Protein AF-A0A7S0ABB6-F1 (afdb_monomer)

Nearest PDB structures (foldseek):
  4uss-assembly1_A-2  TM=9.175E-01  e=3.173E-10  Populus trichocarpa
  6gc9-assembly1_B  TM=9.232E-01  e=5.372E-10  Trametes versicolor
  3ppu-assembly1_B  TM=9.136E-01  e=9.717E-10  Phanerodontia chrysosporium
  3ppu-assembly1_A  TM=9.217E-01  e=4.418E-09  Phanerodontia chrysosporium
  6gcc-assembly1_B  TM=8.942E-01  e=2.786E-09  Trametes versicolor

Mean predicted aligned error: 6.66 Å

Organism: NCBI:txid265543

Sequence (121 aa):
GTTLTNTEGFGSFPSTYDGNEPDPIFNAKSVRDIYENVYDTDGKYTVPILFDKKLGTIVSNESSEIIRILNSEFNDELAKKPDLDLYPEDMRDEIDTVNDFVYPGMNNCVYRCGFATTQAA

InterPro domains:
  IPR016639 Glutathione S-transferase Omega/GSH [PTHR32419] (15-120)

Solvent-accessible surface area (backbone atoms only — not comparable to full-atom values): 7774 Å² total; per-residue (Å²): 129,85,77,58,72,58,101,87,53,81,54,64,63,65,58,84,46,90,93,48,74,71,45,90,83,80,63,44,58,28,68,53,48,55,32,59,75,52,70,59,69,92,73,81,80,65,78,55,74,44,69,38,83,89,80,59,41,79,76,45,59,51,63,76,57,52,56,53,47,70,51,54,80,38,36,92,84,71,46,95,57,53,87,57,62,94,71,44,82,94,47,39,72,60,53,49,56,49,46,68,48,42,41,64,67,46,72,47,30,58,53,50,57,73,66,41,90,48,93,90,89

Structure (mmCIF, N/CA/C/O backbone):
data_AF-A0A7S0ABB6-F1
#
_entry.id   AF-A0A7S0ABB6-F1
#
loop_
_atom_site.group_PDB
_atom_site.id
_atom_site.type_symbol
_atom_site.label_atom_id
_atom_site.label_alt_id
_atom_site.label_comp_id
_atom_site.label_asym_id
_atom_site.label_entity_id
_atom_site.label_seq_id
_atom_site.pdbx_PDB_ins_code
_atom_site.Cartn_x
_atom_site.Cartn_y
_atom_site.Cartn_z
_atom_site.occupancy
_atom_site.B_iso_or_equiv
_atom_site.auth_seq_id
_atom_site.auth_comp_id
_atom_site.auth_asym_id
_atom_site.auth_atom_id
_atom_site.pdbx_PDB_model_num
ATOM 1 N N . GLY A 1 1 ? 22.514 15.429 -0.896 1.00 50.72 1 GLY A N 1
ATOM 2 C CA . GLY A 1 1 ? 22.893 14.138 -0.291 1.00 50.72 1 GLY A CA 1
ATOM 3 C C . GLY A 1 1 ? 23.190 13.159 -1.401 1.00 50.72 1 GLY A C 1
ATOM 4 O O . GLY A 1 1 ? 22.561 13.268 -2.444 1.00 50.72 1 GLY A O 1
ATOM 5 N N . THR A 1 2 ? 24.173 12.279 -1.225 1.00 45.03 2 THR A N 1
ATOM 6 C CA . THR A 1 2 ? 24.574 11.288 -2.235 1.00 45.03 2 THR A CA 1
ATOM 7 C C . THR A 1 2 ? 23.400 10.364 -2.554 1.00 45.03 2 THR A C 1
ATOM 9 O O . THR A 1 2 ? 22.863 9.731 -1.649 1.00 45.03 2 THR A O 1
ATOM 12 N N . THR A 1 3 ? 22.979 10.315 -3.818 1.00 46.53 3 THR A N 1
ATOM 13 C CA . THR A 1 3 ? 21.934 9.399 -4.289 1.00 46.53 3 THR A CA 1
ATOM 14 C C . THR A 1 3 ? 22.419 7.965 -4.120 1.00 46.53 3 THR A C 1
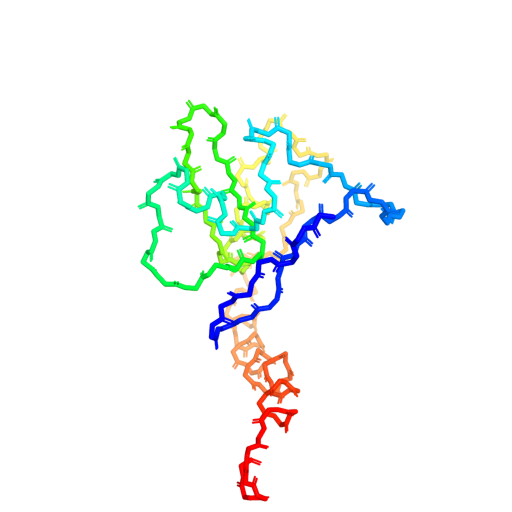ATOM 16 O O . THR A 1 3 ? 23.412 7.571 -4.732 1.00 46.53 3 THR A O 1
ATOM 19 N N . LEU A 1 4 ? 21.736 7.190 -3.281 1.00 50.97 4 LEU A N 1
ATOM 20 C CA . LEU A 1 4 ? 21.956 5.752 -3.190 1.00 50.97 4 LEU A CA 1
ATOM 21 C C . LEU A 1 4 ? 21.298 5.103 -4.413 1.00 50.97 4 LEU A C 1
ATOM 23 O O . LEU A 1 4 ? 20.139 5.375 -4.719 1.00 50.97 4 LEU A O 1
ATOM 27 N N . THR A 1 5 ? 22.065 4.297 -5.143 1.00 47.09 5 THR A N 1
ATOM 28 C CA . THR A 1 5 ? 21.589 3.536 -6.306 1.00 47.09 5 THR A CA 1
ATOM 29 C C . THR A 1 5 ? 21.793 2.056 -6.027 1.00 47.09 5 THR A C 1
ATOM 31 O O . THR A 1 5 ? 22.804 1.665 -5.441 1.00 47.09 5 THR A O 1
ATOM 34 N N . ASN A 1 6 ? 20.839 1.224 -6.429 1.00 52.09 6 ASN A N 1
ATOM 35 C CA . ASN A 1 6 ? 21.070 -0.203 -6.612 1.00 52.09 6 ASN A CA 1
ATOM 36 C C . ASN A 1 6 ? 20.534 -0.630 -7.985 1.00 52.09 6 ASN A C 1
ATOM 38 O O . ASN A 1 6 ? 19.937 0.162 -8.714 1.00 52.09 6 ASN A O 1
ATOM 42 N N . THR A 1 7 ? 20.771 -1.889 -8.336 1.00 44.12 7 THR A N 1
ATOM 43 C CA . THR A 1 7 ? 20.401 -2.507 -9.614 1.00 44.12 7 THR A CA 1
ATOM 44 C C . THR A 1 7 ? 18.892 -2.504 -9.908 1.00 44.12 7 THR A C 1
ATOM 46 O O . THR A 1 7 ? 18.521 -2.817 -11.034 1.00 44.12 7 THR A O 1
ATOM 49 N N . GLU A 1 8 ? 18.035 -2.141 -8.939 1.00 49.00 8 GLU A N 1
ATOM 50 C CA . GLU A 1 8 ? 16.568 -2.194 -9.045 1.00 49.00 8 GLU A CA 1
ATOM 51 C C . GLU A 1 8 ? 15.852 -0.832 -8.911 1.00 49.00 8 GLU A C 1
ATOM 53 O O . GLU A 1 8 ? 14.630 -0.786 -9.039 1.00 49.00 8 GLU A O 1
ATOM 58 N N . GLY A 1 9 ? 16.559 0.292 -8.713 1.00 44.34 9 GLY A N 1
ATOM 59 C CA . GLY A 1 9 ? 15.920 1.615 -8.769 1.00 44.34 9 GLY A CA 1
ATOM 60 C C . GLY A 1 9 ? 16.662 2.783 -8.112 1.00 44.34 9 GLY A C 1
ATOM 61 O O . GLY A 1 9 ? 17.691 2.631 -7.450 1.00 44.34 9 GLY A O 1
ATOM 62 N N . PHE A 1 10 ? 16.096 3.981 -8.309 1.00 47.56 10 PHE A N 1
ATOM 63 C CA . PHE A 1 10 ? 16.485 5.235 -7.657 1.00 47.56 10 PHE A CA 1
ATOM 64 C C . PHE A 1 10 ? 15.464 5.589 -6.572 1.00 47.56 10 PHE A C 1
ATOM 66 O O . PHE A 1 10 ? 14.267 5.618 -6.844 1.00 47.56 10 PHE A O 1
ATOM 73 N N . GLY A 1 11 ? 15.924 5.939 -5.372 1.00 53.75 11 GLY A N 1
ATOM 74 C CA . GLY A 1 11 ? 15.055 6.481 -4.330 1.00 53.75 11 GLY A CA 1
ATOM 75 C C . GLY A 1 11 ? 15.864 7.224 -3.280 1.00 53.75 11 GLY A C 1
ATOM 76 O O . GLY A 1 11 ? 16.469 6.614 -2.408 1.00 53.75 11 GLY A O 1
ATOM 77 N N . SER A 1 12 ? 15.894 8.547 -3.376 1.00 55.47 12 SER A N 1
ATOM 78 C CA . SER A 1 12 ? 16.346 9.430 -2.301 1.00 55.47 12 SER A CA 1
ATOM 79 C C . SER A 1 12 ? 15.133 10.244 -1.871 1.00 55.47 12 SER A C 1
ATOM 81 O O . SER A 1 12 ? 14.345 10.632 -2.735 1.00 55.47 12 SER A O 1
ATOM 83 N N . PHE A 1 13 ? 14.992 10.522 -0.576 1.00 58.47 13 PHE A N 1
ATOM 84 C CA . PHE A 1 13 ? 14.055 11.519 -0.055 1.00 58.47 13 PHE A CA 1
ATOM 85 C C . PHE A 1 13 ? 14.789 12.846 0.174 1.00 58.47 13 PHE A C 1
ATOM 87 O O . PHE A 1 13 ? 15.078 13.204 1.319 1.00 58.47 13 PHE A O 1
ATOM 94 N N . PRO A 1 14 ? 15.167 13.612 -0.865 1.00 59.69 14 PRO A N 1
ATOM 95 C CA . PRO A 1 14 ? 15.623 14.960 -0.614 1.00 59.69 14 PRO A CA 1
ATOM 96 C C . PRO A 1 14 ? 14.409 15.755 -0.121 1.00 59.69 14 PRO A C 1
ATOM 98 O O . PRO A 1 14 ? 13.485 16.054 -0.879 1.00 59.69 14 PRO A O 1
ATOM 101 N N . SER A 1 15 ? 14.438 16.135 1.154 1.00 60.09 15 SER A N 1
ATOM 102 C CA . SER A 1 15 ? 13.467 17.035 1.794 1.00 60.09 15 SER A CA 1
ATOM 103 C C . SER A 1 15 ? 13.497 18.461 1.219 1.00 60.09 15 SER A C 1
ATOM 105 O O . SER A 1 15 ? 12.948 19.388 1.801 1.00 60.09 15 SER A O 1
ATOM 107 N N . THR A 1 16 ? 14.228 18.672 0.122 1.00 64.56 16 THR A N 1
ATOM 108 C CA . THR A 1 16 ? 14.415 19.961 -0.544 1.00 64.56 16 THR A CA 1
ATOM 109 C C . THR A 1 16 ? 13.385 20.215 -1.642 1.00 64.56 16 THR A C 1
ATOM 111 O O . THR A 1 16 ? 13.384 21.308 -2.201 1.00 64.56 16 THR A O 1
ATOM 114 N N . TYR A 1 17 ? 12.555 19.226 -1.995 1.00 72.19 17 TYR A N 1
ATOM 115 C CA . TYR A 1 17 ? 11.414 19.433 -2.889 1.00 72.19 17 TYR A CA 1
ATOM 116 C C . TYR A 1 17 ? 10.166 19.778 -2.079 1.00 72.19 17 TYR A C 1
ATOM 118 O O . TYR A 1 17 ? 9.921 19.188 -1.029 1.00 72.19 17 TYR A O 1
ATOM 126 N N . ASP A 1 18 ? 9.395 20.741 -2.578 1.00 80.19 18 ASP A N 1
ATOM 127 C CA . ASP A 1 18 ? 8.163 21.190 -1.935 1.00 80.19 18 ASP A CA 1
ATOM 128 C C . ASP A 1 18 ? 7.142 20.043 -1.860 1.00 80.19 18 ASP A C 1
ATOM 130 O O . ASP A 1 18 ? 6.955 19.307 -2.830 1.00 80.19 18 ASP A O 1
ATOM 134 N N . GLY A 1 19 ? 6.526 19.863 -0.691 1.00 78.88 19 GLY A N 1
ATOM 135 C CA . GLY A 1 19 ? 5.624 18.743 -0.397 1.00 78.88 19 GLY A CA 1
ATOM 136 C C . GLY A 1 19 ? 6.290 17.430 0.042 1.00 78.88 19 GLY A C 1
ATOM 137 O O . GLY A 1 19 ? 5.572 16.508 0.421 1.00 78.88 19 GLY A O 1
ATOM 138 N N . ASN A 1 20 ? 7.626 17.328 0.051 1.00 81.50 20 ASN A N 1
ATOM 139 C CA . ASN A 1 20 ? 8.315 16.184 0.657 1.00 81.50 20 ASN A CA 1
ATOM 140 C C . ASN A 1 20 ? 8.544 16.423 2.153 1.00 81.50 20 ASN A C 1
ATOM 142 O O . ASN A 1 20 ? 9.187 17.400 2.540 1.00 81.50 20 ASN A O 1
ATOM 146 N N . GLU A 1 21 ? 8.119 15.481 2.988 1.00 83.19 21 GLU A N 1
ATOM 147 C CA . GLU A 1 21 ? 8.422 15.486 4.419 1.00 83.19 21 GLU A CA 1
ATOM 148 C C . GLU A 1 21 ? 9.558 14.498 4.738 1.00 83.19 21 GLU A C 1
ATOM 150 O O . GLU A 1 21 ? 9.619 13.420 4.138 1.00 83.19 21 GLU A O 1
ATOM 155 N N . PRO A 1 22 ? 10.482 14.835 5.659 1.00 84.38 22 PRO A N 1
ATOM 156 C CA . PRO A 1 22 ? 11.415 13.857 6.210 1.00 84.38 22 PRO A CA 1
ATOM 157 C C . PRO A 1 22 ? 10.663 12.705 6.881 1.00 84.38 22 PRO A C 1
ATOM 159 O O . PRO A 1 22 ? 9.612 12.924 7.483 1.00 84.38 22 PRO A O 1
ATOM 162 N N . ASP A 1 23 ? 11.229 11.496 6.840 1.00 88.00 23 ASP A N 1
ATOM 163 C CA . ASP A 1 23 ? 10.659 10.365 7.571 1.00 88.00 23 ASP A CA 1
ATOM 164 C C . ASP A 1 23 ? 10.587 10.679 9.083 1.00 88.00 23 ASP A C 1
ATOM 166 O O . ASP A 1 23 ? 11.625 10.919 9.712 1.00 88.00 23 ASP A O 1
ATOM 170 N N . PRO A 1 24 ? 9.386 10.662 9.687 1.00 89.25 24 PRO A N 1
ATOM 171 C CA . PRO A 1 24 ? 9.202 11.047 11.079 1.00 89.25 24 PRO A CA 1
ATOM 172 C C . PRO A 1 24 ? 9.576 9.944 12.080 1.00 89.25 24 PRO A C 1
ATOM 174 O O . PRO A 1 24 ? 9.511 10.197 13.283 1.00 89.25 24 PRO A O 1
ATOM 177 N N . ILE A 1 25 ? 9.898 8.724 11.628 1.00 92.50 25 ILE A N 1
ATOM 178 C CA . ILE A 1 25 ? 10.145 7.569 12.505 1.00 92.50 25 ILE A CA 1
ATOM 179 C C . ILE A 1 25 ? 11.644 7.319 12.674 1.00 92.50 25 ILE A C 1
ATOM 181 O O . ILE A 1 25 ? 12.152 7.358 13.794 1.00 92.50 25 ILE A O 1
ATOM 185 N N . PHE A 1 26 ? 12.358 7.090 11.573 1.00 91.31 26 PHE A N 1
ATOM 186 C CA . PHE A 1 26 ? 13.775 6.719 11.571 1.00 91.31 26 PHE A CA 1
ATOM 187 C C . PHE A 1 26 ? 14.686 7.831 11.051 1.00 91.31 26 PHE A C 1
ATOM 189 O O . PHE A 1 26 ? 15.910 7.690 11.110 1.00 91.31 26 PHE A O 1
ATOM 196 N N . ASN A 1 27 ? 14.119 8.930 10.538 1.00 88.62 27 ASN A N 1
ATOM 197 C CA . ASN A 1 27 ? 14.850 9.909 9.734 1.00 88.62 27 ASN A CA 1
ATOM 198 C C . ASN A 1 27 ? 15.581 9.218 8.558 1.00 88.62 27 ASN A C 1
ATOM 200 O O . ASN A 1 27 ? 16.739 9.519 8.246 1.00 88.62 27 ASN A O 1
ATOM 204 N N . ALA A 1 28 ? 14.898 8.241 7.949 1.00 88.62 28 ALA A N 1
ATOM 205 C CA . ALA A 1 28 ? 15.350 7.470 6.800 1.00 88.62 28 ALA A CA 1
ATOM 206 C C . ALA A 1 28 ? 15.694 8.370 5.603 1.00 88.62 28 ALA A C 1
ATOM 208 O O . ALA A 1 28 ? 15.015 9.354 5.304 1.00 88.62 28 ALA A O 1
ATOM 209 N N . LYS A 1 29 ? 16.751 8.009 4.872 1.00 84.81 29 LYS A N 1
ATOM 210 C CA . LYS A 1 29 ? 17.199 8.700 3.651 1.00 84.81 29 LYS A CA 1
ATOM 211 C C . LYS A 1 29 ? 16.608 8.074 2.390 1.00 84.81 29 LYS A C 1
ATOM 213 O O . LYS A 1 29 ? 16.586 8.723 1.341 1.00 84.81 29 LYS A O 1
ATOM 218 N N . SER A 1 30 ? 16.144 6.831 2.486 1.00 86.12 30 SER A N 1
ATOM 219 C CA . SER A 1 30 ? 15.510 6.083 1.405 1.00 86.12 30 SER A CA 1
ATOM 220 C C . SER A 1 30 ? 14.393 5.173 1.928 1.00 86.12 30 SER A C 1
ATOM 222 O O . SER A 1 30 ? 14.361 4.847 3.111 1.00 86.12 30 SER A O 1
ATOM 224 N N . VAL A 1 31 ? 13.487 4.733 1.044 1.00 89.75 31 VAL A N 1
ATOM 225 C CA . VAL A 1 31 ? 12.441 3.743 1.383 1.00 89.75 31 VAL A CA 1
ATOM 226 C C . VAL A 1 31 ? 13.076 2.453 1.895 1.00 89.75 31 VAL A C 1
ATOM 228 O O . VAL A 1 31 ? 12.601 1.863 2.857 1.00 89.75 31 VAL A O 1
ATOM 231 N N . ARG A 1 32 ? 14.193 2.048 1.286 1.00 90.44 32 ARG A N 1
ATOM 232 C CA . ARG A 1 32 ? 14.961 0.873 1.689 1.00 90.44 32 ARG A CA 1
ATOM 233 C C . ARG A 1 32 ? 15.425 0.952 3.141 1.00 90.44 32 ARG A C 1
ATOM 235 O O . ARG A 1 32 ? 15.352 -0.057 3.828 1.00 90.44 32 ARG A O 1
ATOM 242 N N . ASP A 1 33 ? 15.837 2.129 3.615 1.00 91.50 33 ASP A N 1
ATOM 243 C CA . ASP A 1 33 ? 16.252 2.297 5.011 1.00 91.50 33 ASP A CA 1
ATOM 244 C C . ASP A 1 33 ? 15.105 1.897 5.960 1.00 91.50 33 ASP A C 1
ATOM 246 O O . ASP A 1 3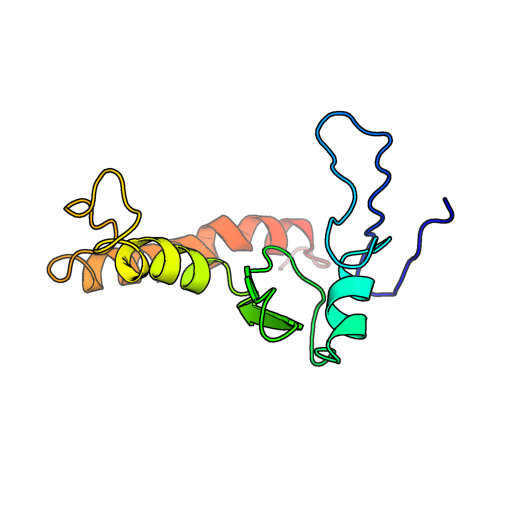3 ? 15.360 1.308 7.002 1.00 91.50 33 ASP A O 1
ATOM 250 N N . ILE A 1 34 ? 13.841 2.170 5.608 1.00 93.06 34 ILE A N 1
ATOM 251 C CA . ILE A 1 34 ? 12.672 1.791 6.424 1.00 93.06 34 ILE A CA 1
ATOM 252 C C . ILE A 1 34 ? 12.561 0.263 6.531 1.00 93.06 34 ILE A C 1
ATOM 254 O O . ILE A 1 34 ? 12.462 -0.255 7.640 1.00 93.06 34 ILE A O 1
ATOM 258 N N . TYR A 1 35 ? 12.631 -0.450 5.403 1.00 95.06 35 TYR A N 1
ATOM 259 C CA . TYR A 1 35 ? 12.599 -1.919 5.358 1.00 95.06 35 TYR A CA 1
ATOM 260 C C . TYR A 1 35 ? 13.786 -2.549 6.107 1.00 95.06 35 TYR A C 1
ATOM 262 O O . TYR A 1 35 ? 13.609 -3.470 6.903 1.00 95.06 35 TYR A O 1
ATOM 270 N N . GLU A 1 36 ? 14.998 -2.016 5.922 1.00 94.19 36 GLU A N 1
ATOM 271 C CA . GLU A 1 36 ? 16.201 -2.503 6.610 1.00 94.19 36 GLU A CA 1
ATOM 272 C C . GLU A 1 36 ? 16.146 -2.271 8.129 1.00 94.19 36 GLU A C 1
ATOM 274 O O . GLU A 1 36 ? 16.601 -3.129 8.885 1.00 94.19 36 GLU A O 1
ATOM 279 N N . ASN A 1 37 ? 15.555 -1.163 8.597 1.00 94.94 37 ASN A N 1
ATOM 280 C CA . ASN A 1 37 ? 15.395 -0.878 10.031 1.00 94.94 37 ASN A CA 1
ATOM 281 C C . ASN A 1 37 ? 14.469 -1.872 10.748 1.00 94.94 37 ASN A C 1
ATOM 283 O O . ASN A 1 37 ? 14.595 -2.041 11.961 1.00 94.94 37 ASN A O 1
ATOM 287 N N . VAL A 1 38 ? 13.556 -2.521 10.021 1.00 96.19 38 VAL A N 1
ATOM 288 C CA . VAL A 1 38 ? 12.626 -3.520 10.576 1.00 96.19 38 VAL A CA 1
ATOM 289 C C . VAL A 1 38 ? 12.948 -4.950 10.146 1.00 96.19 38 VAL A C 1
ATOM 291 O O . VAL A 1 38 ? 12.189 -5.864 10.452 1.00 96.19 38 VAL A O 1
ATOM 294 N N . TYR A 1 39 ? 14.091 -5.153 9.481 1.00 95.38 39 TYR A N 1
ATOM 295 C CA . TYR A 1 39 ? 14.548 -6.449 8.969 1.00 95.38 39 TYR A CA 1
ATOM 296 C C . TYR A 1 39 ? 13.569 -7.126 7.991 1.00 95.38 39 TYR A C 1
ATOM 298 O O . TYR A 1 39 ? 13.583 -8.347 7.852 1.00 95.38 39 TYR A O 1
ATOM 306 N N . ASP A 1 40 ? 12.756 -6.338 7.285 1.00 91.81 40 ASP A N 1
ATOM 307 C CA . ASP A 1 40 ? 11.836 -6.813 6.249 1.00 91.81 40 ASP A CA 1
ATOM 308 C C . ASP A 1 40 ? 12.501 -6.651 4.877 1.00 91.81 40 ASP A C 1
ATOM 310 O O . ASP A 1 40 ? 12.278 -5.693 4.146 1.00 91.81 40 ASP A O 1
ATOM 314 N N . THR A 1 41 ? 13.456 -7.526 4.569 1.00 90.44 41 THR A N 1
ATOM 315 C CA . THR A 1 41 ? 14.309 -7.387 3.370 1.00 90.44 41 THR A CA 1
ATOM 316 C C . THR A 1 41 ? 13.986 -8.395 2.273 1.00 90.44 41 THR A C 1
ATOM 318 O O . THR A 1 41 ? 14.700 -8.474 1.270 1.00 90.44 41 THR A O 1
ATOM 321 N N . ASP A 1 42 ? 12.918 -9.168 2.452 1.00 87.06 42 ASP A N 1
ATOM 322 C CA . ASP A 1 42 ? 12.519 -10.225 1.534 1.00 87.06 42 ASP A CA 1
ATOM 323 C C . ASP A 1 4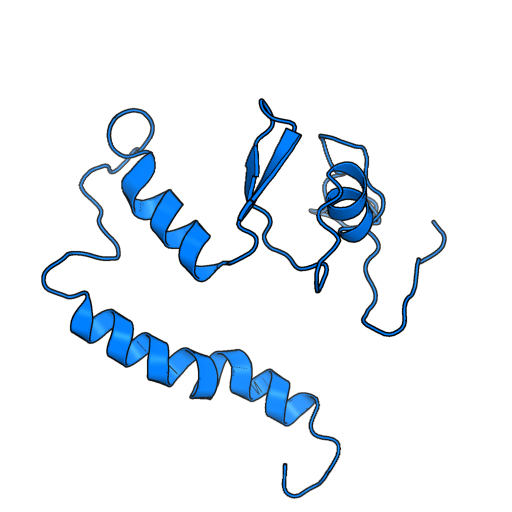2 ? 11.665 -9.646 0.400 1.00 87.06 42 ASP A C 1
ATOM 325 O O . ASP A 1 42 ? 10.440 -9.722 0.392 1.00 87.06 42 ASP A O 1
ATOM 329 N N . GLY A 1 43 ? 12.325 -9.051 -0.596 1.00 85.44 43 GLY A N 1
ATOM 330 C CA . GLY A 1 43 ? 11.674 -8.590 -1.820 1.00 85.44 43 GLY A CA 1
ATOM 331 C C . GLY A 1 43 ? 12.067 -7.180 -2.237 1.00 85.44 43 GLY A C 1
ATOM 332 O O . GLY A 1 43 ? 13.192 -6.725 -2.026 1.00 85.44 43 GLY A O 1
ATOM 333 N N . LYS A 1 44 ? 11.135 -6.503 -2.912 1.00 88.19 44 LYS A N 1
ATOM 334 C CA . LYS A 1 44 ? 11.337 -5.149 -3.432 1.00 88.19 44 LYS A CA 1
ATOM 335 C C . LYS A 1 44 ? 10.965 -4.108 -2.383 1.00 88.19 44 LYS A C 1
ATOM 337 O O . LYS A 1 44 ? 9.936 -4.218 -1.730 1.00 88.19 44 LYS A O 1
ATOM 342 N N . TYR A 1 45 ? 11.751 -3.038 -2.318 1.00 91.56 45 TYR A N 1
ATOM 343 C CA . TYR A 1 45 ? 11.477 -1.887 -1.460 1.00 91.56 45 TYR A CA 1
ATOM 344 C C . TYR A 1 45 ? 10.461 -0.954 -2.130 1.00 91.56 45 TYR A C 1
ATOM 346 O O . TYR A 1 45 ? 10.835 -0.051 -2.883 1.00 91.56 45 TYR A O 1
ATOM 354 N N . THR A 1 46 ? 9.171 -1.198 -1.905 1.00 92.81 46 THR A N 1
ATOM 355 C CA . THR A 1 46 ? 8.068 -0.476 -2.556 1.00 92.81 46 THR A CA 1
ATOM 356 C C . THR A 1 46 ? 7.372 0.506 -1.616 1.00 92.81 46 THR A C 1
ATOM 358 O O . THR A 1 46 ? 7.458 0.408 -0.392 1.00 92.81 46 THR A O 1
ATOM 361 N N . VAL A 1 47 ? 6.672 1.467 -2.220 1.00 93.69 47 VAL A N 1
ATOM 362 C CA . VAL A 1 47 ? 5.620 2.269 -1.581 1.00 93.69 47 VAL A CA 1
ATOM 363 C C . VAL A 1 47 ? 4.267 1.855 -2.174 1.00 93.69 47 VAL A C 1
ATOM 365 O O . VAL A 1 47 ? 4.250 1.414 -3.328 1.00 93.69 47 VAL A O 1
ATOM 368 N N . PRO A 1 48 ? 3.137 2.044 -1.466 1.00 96.12 48 PRO A N 1
ATOM 369 C CA . PRO A 1 48 ? 2.984 2.603 -0.111 1.00 96.12 48 PRO A CA 1
ATOM 370 C C . PRO A 1 48 ? 3.455 1.660 1.013 1.00 96.12 48 PRO A C 1
ATOM 372 O O . PRO A 1 48 ? 3.656 0.476 0.785 1.00 96.12 48 PRO A O 1
ATOM 375 N N . ILE A 1 49 ? 3.617 2.200 2.229 1.00 95.62 49 ILE A N 1
ATOM 376 C CA . ILE A 1 49 ? 3.921 1.433 3.450 1.00 95.62 49 ILE A CA 1
ATOM 377 C C . ILE A 1 49 ? 2.902 1.809 4.527 1.00 95.62 49 ILE A C 1
ATOM 379 O O . ILE A 1 49 ? 2.817 2.976 4.919 1.00 95.62 49 ILE A O 1
ATOM 383 N N . LEU A 1 50 ? 2.163 0.824 5.037 1.00 97.19 50 LEU A N 1
ATOM 384 C CA . LEU A 1 50 ? 1.403 0.946 6.277 1.00 97.19 50 LEU A CA 1
ATOM 385 C C . LEU A 1 50 ? 2.284 0.464 7.435 1.00 97.19 50 LEU A C 1
ATOM 387 O O . LEU A 1 50 ? 2.681 -0.698 7.473 1.00 97.19 50 LEU A O 1
ATOM 391 N N . PHE A 1 51 ? 2.608 1.361 8.367 1.00 97.25 51 PHE A N 1
ATOM 392 C CA . PHE A 1 51 ? 3.595 1.113 9.421 1.00 97.25 51 PHE A CA 1
ATOM 393 C C . PHE A 1 51 ? 2.969 1.146 10.819 1.00 97.25 51 PHE A C 1
ATOM 395 O O . PHE A 1 51 ? 2.294 2.115 11.178 1.00 97.25 51 PHE A O 1
ATOM 402 N N . ASP A 1 52 ? 3.252 0.135 11.640 1.00 96.81 52 ASP A N 1
ATOM 403 C CA . ASP A 1 52 ? 2.868 0.113 13.050 1.00 96.81 52 ASP A CA 1
ATOM 404 C C . ASP A 1 52 ? 3.957 0.762 13.910 1.00 96.81 52 ASP A C 1
ATOM 406 O O . ASP A 1 52 ? 5.017 0.191 14.165 1.00 96.81 52 ASP A O 1
ATOM 410 N N . LYS A 1 53 ? 3.667 1.961 14.423 1.00 96.50 53 LYS A N 1
ATOM 411 C CA . LYS A 1 53 ? 4.573 2.706 15.310 1.00 96.50 53 LYS A CA 1
ATOM 412 C C . LYS A 1 53 ? 4.722 2.097 16.707 1.00 96.50 53 LYS A C 1
ATOM 414 O O . LYS A 1 53 ? 5.679 2.436 17.397 1.00 96.50 53 LYS A O 1
ATOM 419 N N . LYS A 1 54 ? 3.782 1.263 17.161 1.00 96.44 54 LYS A N 1
ATOM 420 C CA . LYS A 1 54 ? 3.835 0.619 18.482 1.00 96.44 54 LYS A CA 1
ATOM 421 C C . LYS A 1 54 ? 4.748 -0.597 18.458 1.00 96.44 54 LYS A C 1
ATOM 423 O O . LYS A 1 54 ? 5.568 -0.745 19.359 1.00 96.44 54 LYS A O 1
ATOM 428 N N . LEU A 1 55 ? 4.596 -1.450 17.447 1.00 97.19 55 LEU A N 1
ATOM 429 C CA . LEU A 1 55 ? 5.423 -2.647 17.281 1.00 97.19 55 LEU A CA 1
ATOM 430 C C . LEU A 1 55 ? 6.718 -2.377 16.508 1.00 97.19 55 LEU A C 1
ATOM 432 O O . LEU A 1 55 ? 7.649 -3.169 16.604 1.00 97.19 55 LEU A O 1
ATOM 436 N N . GLY A 1 56 ? 6.799 -1.258 15.786 1.00 96.06 56 GLY A N 1
ATOM 437 C CA . GLY A 1 56 ? 7.972 -0.897 14.996 1.00 96.06 56 GLY A CA 1
ATOM 438 C C . GLY A 1 56 ? 8.163 -1.812 13.788 1.00 96.06 56 GLY A C 1
ATOM 439 O O . GLY A 1 56 ? 9.287 -2.218 13.524 1.00 96.06 56 GLY A O 1
ATOM 440 N N . THR A 1 57 ? 7.081 -2.155 13.084 1.00 96.94 57 THR A N 1
ATOM 441 C CA . THR A 1 57 ? 7.102 -3.075 11.934 1.00 96.94 57 THR A CA 1
ATOM 442 C C . THR A 1 57 ? 6.218 -2.578 10.793 1.00 96.94 57 THR A C 1
ATOM 444 O O . THR A 1 57 ? 5.299 -1.778 10.999 1.00 96.94 57 THR A O 1
ATOM 447 N N . ILE A 1 58 ? 6.472 -3.075 9.584 1.00 96.88 58 ILE A N 1
ATOM 448 C CA . ILE A 1 58 ? 5.575 -2.897 8.441 1.00 96.88 58 ILE A CA 1
ATOM 449 C C . ILE A 1 58 ? 4.372 -3.830 8.625 1.00 96.88 58 ILE A C 1
ATOM 451 O O . ILE A 1 58 ? 4.534 -5.008 8.934 1.00 96.88 58 ILE A O 1
ATOM 455 N N . VAL A 1 59 ? 3.165 -3.280 8.486 1.00 96.88 59 VAL A N 1
ATOM 456 C CA . VAL A 1 59 ? 1.899 -4.030 8.525 1.00 96.88 59 VAL A CA 1
ATOM 457 C C . VAL A 1 59 ? 1.575 -4.582 7.142 1.00 96.88 59 VAL A C 1
ATOM 459 O O . VAL A 1 59 ? 1.222 -5.746 7.011 1.00 96.88 59 VAL A O 1
ATOM 462 N N . SER A 1 60 ? 1.672 -3.735 6.115 1.00 96.44 60 SER A N 1
ATOM 463 C CA . SER A 1 60 ? 1.483 -4.117 4.716 1.00 96.44 60 SER A CA 1
ATOM 464 C C . SER A 1 60 ? 2.174 -3.105 3.802 1.00 96.44 60 SER A C 1
ATOM 466 O O . SER A 1 60 ? 2.247 -1.910 4.113 1.00 96.44 60 SER A O 1
ATOM 468 N N . ASN A 1 61 ? 2.669 -3.589 2.668 1.00 95.81 61 ASN A N 1
ATOM 469 C CA . ASN A 1 61 ? 3.145 -2.796 1.537 1.00 95.81 61 ASN A CA 1
ATOM 470 C C . ASN A 1 61 ? 2.330 -3.059 0.254 1.00 95.81 61 ASN A C 1
ATOM 472 O O . ASN A 1 61 ? 2.703 -2.593 -0.825 1.00 95.81 61 ASN A O 1
ATOM 476 N N . GLU A 1 62 ? 1.209 -3.778 0.364 1.00 95.50 62 GLU A N 1
ATOM 477 C CA . GLU A 1 62 ? 0.311 -4.072 -0.748 1.00 95.50 62 GLU A CA 1
ATOM 478 C C . GLU A 1 62 ? -0.837 -3.059 -0.766 1.00 95.50 62 GLU A C 1
ATOM 480 O O . GLU A 1 62 ? -1.729 -3.051 0.083 1.00 95.50 62 GLU A O 1
ATOM 485 N N . SER A 1 63 ? -0.809 -2.161 -1.752 1.00 96.00 63 SER A N 1
ATOM 486 C CA . SER A 1 63 ? -1.758 -1.047 -1.850 1.00 96.00 63 SER A CA 1
ATOM 487 C C . SER A 1 63 ? -3.227 -1.482 -1.874 1.00 96.00 63 SER A C 1
ATOM 489 O O . SER A 1 63 ? -4.063 -0.802 -1.278 1.00 96.00 63 SER A O 1
ATOM 491 N N . SER A 1 64 ? -3.540 -2.603 -2.532 1.00 95.44 64 SER A N 1
ATOM 492 C CA . SER A 1 64 ? -4.907 -3.121 -2.648 1.00 95.44 64 SER A CA 1
ATOM 493 C C . SER A 1 64 ? -5.448 -3.636 -1.312 1.00 95.44 64 SER A C 1
ATOM 495 O O . SER A 1 64 ? -6.615 -3.417 -0.996 1.00 95.44 64 SER A O 1
ATOM 497 N N . GLU A 1 65 ? -4.594 -4.224 -0.477 1.00 96.25 65 GLU A N 1
ATOM 498 C CA . GLU A 1 65 ? -4.948 -4.622 0.885 1.00 96.25 65 GLU A CA 1
ATOM 499 C C . GLU A 1 65 ? -5.067 -3.408 1.809 1.00 96.25 65 GLU A C 1
ATOM 501 O O . GLU A 1 65 ? -6.031 -3.297 2.566 1.00 96.25 65 GLU A O 1
ATOM 506 N N . ILE A 1 66 ? -4.142 -2.446 1.707 1.00 98.25 66 ILE A N 1
ATOM 507 C CA . ILE A 1 66 ? -4.156 -1.227 2.531 1.00 98.25 66 ILE A CA 1
ATOM 508 C C . ILE A 1 66 ? -5.474 -0.466 2.366 1.00 98.25 66 ILE A C 1
ATOM 510 O O . ILE A 1 66 ? -6.060 -0.036 3.359 1.00 98.25 66 ILE A O 1
ATOM 514 N N . ILE A 1 67 ? -5.982 -0.308 1.139 1.00 97.25 67 ILE A N 1
ATOM 515 C CA . ILE A 1 67 ? -7.263 0.385 0.931 1.00 97.25 67 ILE A CA 1
ATOM 516 C C . ILE A 1 67 ? -8.455 -0.396 1.497 1.00 97.25 67 ILE A C 1
ATOM 518 O O . ILE A 1 67 ? -9.422 0.230 1.921 1.00 97.25 67 ILE A O 1
ATOM 522 N N . ARG A 1 68 ? -8.392 -1.735 1.556 1.00 96.88 68 ARG A N 1
ATOM 523 C CA . ARG A 1 68 ? -9.429 -2.568 2.190 1.00 96.88 68 ARG A CA 1
ATOM 524 C C . ARG A 1 68 ? -9.388 -2.424 3.711 1.00 96.88 68 ARG A C 1
ATOM 526 O O . ARG A 1 68 ? -10.436 -2.222 4.310 1.00 96.88 68 ARG A O 1
ATOM 533 N N . ILE A 1 69 ? -8.195 -2.407 4.311 1.00 96.75 69 ILE A N 1
ATOM 534 C CA . ILE A 1 69 ? -7.998 -2.115 5.743 1.00 96.75 69 ILE A CA 1
ATOM 535 C C . ILE A 1 69 ? -8.597 -0.745 6.091 1.00 96.75 69 ILE A C 1
ATOM 537 O O . ILE A 1 69 ? -9.391 -0.617 7.019 1.00 96.75 69 ILE A O 1
ATOM 541 N N . LEU A 1 70 ? -8.253 0.293 5.322 1.00 96.31 70 LEU A N 1
ATOM 542 C CA . LEU A 1 70 ? -8.745 1.654 5.563 1.00 96.31 70 LEU A CA 1
ATOM 543 C C . LEU A 1 70 ? -10.261 1.800 5.365 1.00 96.31 70 LEU A C 1
ATOM 545 O O . LEU A 1 70 ? -10.846 2.730 5.916 1.00 96.31 70 LEU A O 1
ATOM 549 N N . ASN A 1 71 ? -10.881 0.915 4.585 1.00 96.88 71 ASN A N 1
ATOM 550 C CA . ASN A 1 71 ? -12.312 0.934 4.304 1.00 96.88 71 ASN A CA 1
ATOM 551 C C . ASN A 1 71 ? -13.167 0.437 5.484 1.00 96.88 71 ASN A C 1
ATOM 553 O O . ASN A 1 71 ? -14.281 0.923 5.648 1.00 96.88 71 ASN A O 1
ATOM 557 N N . SER A 1 72 ? -12.676 -0.509 6.294 1.00 95.88 72 SER A N 1
ATOM 558 C CA . SER A 1 72 ? -13.483 -1.154 7.346 1.00 95.88 72 SER A CA 1
ATOM 559 C C . SER A 1 72 ? -12.938 -1.013 8.764 1.00 95.88 72 SER A C 1
ATOM 561 O O . SER A 1 72 ? -13.719 -0.793 9.689 1.00 95.88 72 SER A O 1
ATOM 563 N N . GLU A 1 73 ? -11.621 -1.109 8.966 1.00 95.94 73 GLU A N 1
ATOM 564 C CA . GLU A 1 73 ? -11.033 -1.343 10.300 1.00 95.94 73 GLU A CA 1
ATOM 565 C C . GLU A 1 73 ? -11.179 -0.162 11.273 1.00 95.94 73 GLU A C 1
ATOM 567 O O . GLU A 1 73 ? -10.916 -0.288 12.466 1.00 95.94 73 GLU A O 1
ATOM 572 N N . PHE A 1 74 ? -11.601 1.003 10.779 1.00 95.94 74 PHE A N 1
ATOM 573 C CA . PHE A 1 74 ? -11.717 2.235 11.560 1.00 95.94 74 PHE A CA 1
ATOM 574 C C . PHE A 1 74 ? -13.154 2.760 11.682 1.00 95.94 74 PHE A C 1
ATOM 576 O O . PHE A 1 74 ? -13.347 3.869 12.196 1.00 95.94 74 PHE A O 1
ATOM 583 N N . ASN A 1 75 ? -14.151 1.994 11.224 1.00 96.31 75 ASN A N 1
ATOM 584 C CA . ASN A 1 75 ? -15.547 2.437 11.181 1.00 96.31 75 ASN A CA 1
ATOM 585 C C . ASN A 1 75 ? -16.124 2.732 12.572 1.00 96.31 75 ASN A C 1
ATOM 587 O O . ASN A 1 75 ? -16.801 3.743 12.736 1.00 96.31 75 ASN A O 1
ATOM 591 N N . ASP A 1 76 ? -15.788 1.938 13.587 1.00 94.94 76 ASP A N 1
ATOM 592 C CA . ASP A 1 76 ? -16.403 2.075 14.915 1.00 94.94 76 ASP A CA 1
ATOM 593 C C . ASP A 1 76 ? -15.920 3.304 15.705 1.00 94.94 76 ASP A C 1
ATOM 595 O O . ASP A 1 76 ? -16.692 3.907 16.451 1.00 94.94 76 ASP A O 1
ATOM 599 N N . GLU A 1 77 ? -14.646 3.689 15.559 1.00 92.75 77 GLU A N 1
ATOM 600 C CA . GLU A 1 77 ? -14.015 4.673 16.455 1.00 92.75 77 GLU A CA 1
ATOM 601 C C . GLU A 1 77 ? -13.570 5.974 15.772 1.00 92.75 77 GLU A C 1
ATOM 603 O O . GLU A 1 77 ? -13.580 7.029 16.411 1.00 92.75 77 GLU A O 1
ATOM 608 N N . LEU A 1 78 ? -13.148 5.934 14.501 1.00 94.50 78 LEU A N 1
ATOM 609 C CA . LEU A 1 78 ? -12.436 7.059 13.870 1.00 94.50 78 LEU A CA 1
ATOM 610 C C . LEU A 1 78 ? -13.091 7.580 12.586 1.00 94.50 78 LEU A C 1
ATOM 612 O O . LEU A 1 78 ? -12.871 8.740 12.214 1.00 94.50 78 LEU A O 1
ATOM 616 N N . ALA A 1 79 ? -13.859 6.752 11.879 1.00 94.69 79 ALA A N 1
ATOM 617 C CA . ALA A 1 79 ? -14.420 7.127 10.590 1.00 94.69 79 ALA A CA 1
ATOM 618 C C . ALA A 1 79 ? -15.446 8.263 10.723 1.00 94.69 79 ALA A C 1
ATOM 620 O O . ALA A 1 79 ? -16.393 8.212 11.501 1.00 94.69 79 ALA A O 1
ATOM 621 N N . LYS A 1 80 ? -15.314 9.291 9.876 1.00 96.25 80 LYS A N 1
ATOM 622 C CA . LYS A 1 80 ? -16.329 10.357 9.753 1.00 96.25 80 LYS A CA 1
ATOM 623 C C . LYS A 1 80 ? -17.584 9.903 8.998 1.00 96.25 80 LYS A C 1
ATOM 625 O O . LYS A 1 80 ? -18.589 10.609 9.017 1.00 96.25 80 LYS A O 1
ATOM 630 N N . LYS A 1 81 ? -17.487 8.790 8.265 1.00 95.44 81 LYS A N 1
ATOM 631 C CA . LYS A 1 81 ? -18.548 8.189 7.447 1.00 95.44 81 LYS A CA 1
ATOM 632 C C . LYS A 1 81 ? -18.506 6.660 7.604 1.00 95.44 81 LYS A C 1
ATOM 634 O O . LYS A 1 81 ? -18.088 5.993 6.665 1.00 95.44 81 LYS A O 1
ATOM 639 N N . PRO A 1 82 ? -18.880 6.124 8.775 1.00 94.81 82 PRO A N 1
ATOM 640 C CA . PRO A 1 82 ? -18.772 4.690 9.065 1.00 94.81 82 PRO A CA 1
ATOM 641 C C . PRO A 1 82 ? -19.674 3.817 8.182 1.00 94.81 82 PRO A C 1
ATOM 643 O O . PRO A 1 82 ? -19.377 2.650 7.971 1.00 94.81 82 PRO A O 1
ATOM 646 N N . ASP A 1 83 ? -20.742 4.394 7.625 1.00 95.44 83 ASP A N 1
ATOM 647 C CA . ASP A 1 83 ? -21.669 3.690 6.731 1.00 95.44 83 ASP A CA 1
ATOM 648 C C . ASP A 1 83 ? -21.189 3.636 5.265 1.00 95.44 83 ASP A C 1
ATOM 650 O O . ASP A 1 83 ? -21.878 3.084 4.407 1.00 95.44 83 ASP A O 1
ATOM 654 N N . LEU A 1 84 ? -20.054 4.268 4.930 1.00 96.38 84 LEU A N 1
ATOM 655 C CA . LEU A 1 84 ? -19.500 4.227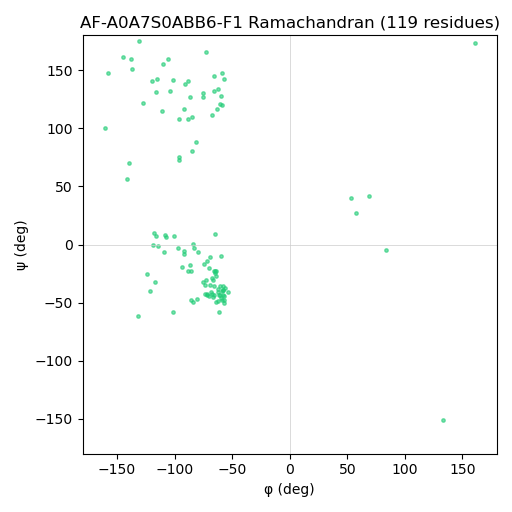 3.577 1.00 96.38 84 LEU A CA 1
ATOM 656 C C . LEU A 1 84 ? -18.646 2.970 3.409 1.00 96.38 84 LEU A C 1
ATOM 658 O O . LEU A 1 84 ? -17.536 2.915 3.926 1.00 96.38 84 LEU A O 1
ATOM 662 N N . ASP A 1 85 ? -19.133 2.027 2.609 1.00 97.00 85 ASP A N 1
ATOM 663 C CA . ASP A 1 85 ? -18.377 0.849 2.193 1.00 97.00 85 ASP A CA 1
ATOM 664 C C . ASP A 1 85 ? -18.052 0.936 0.694 1.00 97.00 85 ASP A C 1
ATOM 666 O O . ASP A 1 85 ? -18.943 0.947 -0.156 1.00 97.00 85 ASP A O 1
ATOM 670 N N . LEU A 1 86 ? -16.764 1.034 0.360 1.00 97.00 86 LEU A N 1
ATOM 671 C CA . LEU A 1 86 ? -16.252 1.023 -1.016 1.00 97.00 86 LEU A CA 1
ATOM 672 C C . LEU A 1 86 ? -16.064 -0.404 -1.562 1.00 97.00 86 LEU A C 1
ATOM 674 O O . LEU A 1 86 ? -15.612 -0.580 -2.696 1.00 97.00 86 LEU A O 1
ATOM 678 N N . TYR A 1 87 ? -16.375 -1.421 -0.759 1.00 97.50 87 TYR A N 1
ATOM 679 C CA . TYR A 1 87 ? -16.336 -2.834 -1.116 1.00 97.50 87 TYR A CA 1
ATOM 680 C C . TYR A 1 87 ? -17.507 -3.627 -0.503 1.00 97.50 87 TYR A C 1
ATOM 682 O O . TYR A 1 87 ? -17.292 -4.626 0.209 1.00 97.50 87 TYR A O 1
ATOM 690 N N . PRO A 1 88 ? -18.749 -3.193 -0.784 1.00 97.31 88 PRO A N 1
ATOM 691 C CA . PRO A 1 88 ? -19.935 -3.781 -0.187 1.00 97.31 88 PRO A CA 1
ATOM 692 C C . PRO A 1 88 ? -20.122 -5.223 -0.659 1.00 97.31 88 PRO A C 1
ATOM 694 O O . PRO A 1 88 ? -19.792 -5.564 -1.797 1.00 97.31 88 PRO A O 1
ATOM 697 N N . GLU A 1 89 ? -20.630 -6.069 0.239 1.00 97.31 89 GLU A N 1
ATOM 698 C CA . GLU A 1 89 ? -20.725 -7.526 0.066 1.00 97.31 89 GLU A CA 1
ATOM 699 C C . GLU A 1 89 ? -21.443 -7.941 -1.225 1.00 97.31 89 GLU A C 1
ATOM 701 O O . GLU A 1 89 ? -20.984 -8.840 -1.924 1.00 97.31 89 GLU A O 1
ATOM 706 N N . ASP A 1 90 ? -22.526 -7.250 -1.574 1.00 97.81 90 ASP A N 1
ATOM 707 C CA . ASP A 1 90 ? -23.369 -7.537 -2.735 1.00 97.81 90 ASP A CA 1
ATOM 708 C C . ASP A 1 90 ? -22.721 -7.194 -4.085 1.00 97.81 90 ASP A C 1
ATOM 710 O O . ASP A 1 90 ? -23.196 -7.661 -5.119 1.00 97.81 90 ASP A O 1
ATOM 714 N N . MET A 1 91 ? -21.628 -6.423 -4.089 1.00 98.06 91 MET A N 1
ATOM 715 C CA .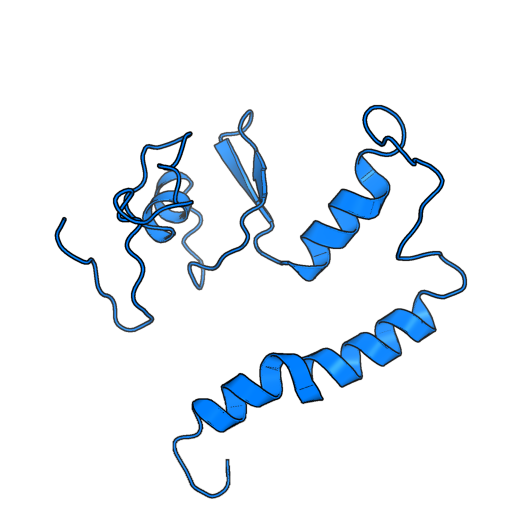 MET A 1 91 ? -20.903 -6.032 -5.303 1.00 98.06 91 MET A CA 1
ATOM 716 C C . MET A 1 91 ? -19.484 -6.602 -5.389 1.00 98.06 91 MET A C 1
ATOM 718 O O . MET A 1 91 ? -18.792 -6.333 -6.372 1.00 98.06 91 MET A O 1
ATOM 722 N N . ARG A 1 92 ? -19.015 -7.366 -4.393 1.00 97.19 92 ARG A N 1
ATOM 723 C CA . ARG A 1 92 ? -17.606 -7.805 -4.333 1.00 97.19 92 ARG A CA 1
ATOM 724 C C . ARG A 1 92 ? -17.173 -8.571 -5.572 1.00 97.19 92 ARG A C 1
ATOM 726 O O . ARG A 1 92 ? -16.169 -8.204 -6.169 1.00 97.19 92 ARG A O 1
ATOM 733 N N . ASP A 1 93 ? -17.976 -9.540 -6.001 1.00 98.19 93 ASP A N 1
ATOM 734 C CA . ASP A 1 93 ? -17.671 -10.365 -7.173 1.00 98.19 93 ASP A CA 1
ATOM 735 C C . ASP A 1 93 ? -17.514 -9.521 -8.450 1.00 98.19 93 ASP A C 1
ATOM 737 O O . ASP A 1 93 ? -16.619 -9.761 -9.264 1.00 98.19 93 ASP A O 1
ATOM 741 N N . GLU A 1 94 ? -18.361 -8.502 -8.628 1.00 98.25 94 GLU A N 1
ATOM 742 C CA . GLU A 1 94 ? -18.278 -7.592 -9.774 1.00 98.25 94 GLU A CA 1
ATOM 743 C C . GLU A 1 94 ? -17.045 -6.686 -9.674 1.00 98.25 94 GLU A C 1
ATOM 745 O O . GLU A 1 94 ? -16.307 -6.533 -10.649 1.00 98.25 94 GLU A O 1
ATOM 750 N N . ILE A 1 95 ? -16.784 -6.130 -8.489 1.00 98.06 95 ILE A N 1
ATOM 751 C CA . ILE A 1 95 ? -15.614 -5.287 -8.223 1.00 98.06 95 ILE A CA 1
ATOM 752 C C . ILE A 1 95 ? -14.323 -6.064 -8.490 1.00 98.06 95 ILE A C 1
ATOM 754 O O . ILE A 1 95 ? -13.427 -5.547 -9.158 1.00 98.06 95 ILE A O 1
ATOM 758 N N . ASP A 1 96 ? -14.228 -7.299 -8.007 1.00 97.12 96 ASP A N 1
ATOM 759 C CA . ASP A 1 96 ? -13.038 -8.130 -8.168 1.00 97.12 96 ASP A CA 1
ATOM 760 C C . ASP A 1 96 ? -12.853 -8.540 -9.629 1.00 97.12 96 ASP A C 1
ATOM 762 O O . ASP A 1 96 ? -11.756 -8.402 -10.164 1.00 97.12 96 ASP A O 1
ATOM 766 N N . THR A 1 97 ? -13.938 -8.887 -10.328 1.00 97.75 97 THR A N 1
ATOM 767 C CA . THR A 1 97 ? -13.900 -9.155 -11.775 1.00 97.75 97 THR A CA 1
ATOM 768 C C . THR A 1 97 ? -13.371 -7.953 -12.563 1.00 97.75 97 THR A C 1
ATOM 770 O O . THR A 1 97 ? -12.551 -8.104 -13.474 1.00 97.75 97 THR A O 1
ATOM 773 N N . VAL A 1 98 ? -13.822 -6.740 -12.231 1.00 97.38 98 VAL A N 1
ATOM 774 C CA . VAL A 1 98 ? -13.332 -5.515 -12.877 1.00 97.38 98 VAL A CA 1
ATOM 775 C C . VAL A 1 98 ? -11.862 -5.275 -12.532 1.00 97.38 98 VAL A C 1
ATOM 777 O O . VAL A 1 98 ? -11.072 -4.983 -13.431 1.00 97.38 98 VAL A O 1
ATOM 780 N N . ASN A 1 99 ? -11.468 -5.427 -11.268 1.00 96.31 99 ASN A N 1
ATOM 781 C CA . ASN A 1 99 ? -10.087 -5.230 -10.826 1.00 96.31 99 ASN A CA 1
ATOM 782 C C . ASN A 1 99 ? -9.117 -6.214 -11.494 1.00 96.31 99 ASN A C 1
ATOM 784 O O . ASN A 1 99 ? -8.052 -5.792 -11.952 1.00 96.31 99 ASN A O 1
ATOM 788 N N . ASP A 1 100 ? -9.509 -7.480 -11.639 1.00 95.44 100 ASP A N 1
ATOM 789 C CA . ASP A 1 100 ? -8.725 -8.531 -12.295 1.00 95.44 100 ASP A CA 1
ATOM 790 C C . ASP A 1 100 ? -8.491 -8.257 -13.782 1.00 95.44 100 ASP A C 1
ATOM 792 O O . ASP A 1 100 ? -7.486 -8.684 -14.351 1.00 95.44 100 ASP A O 1
ATOM 796 N N . PHE A 1 101 ? -9.385 -7.510 -14.429 1.00 95.12 101 PHE A N 1
ATOM 797 C 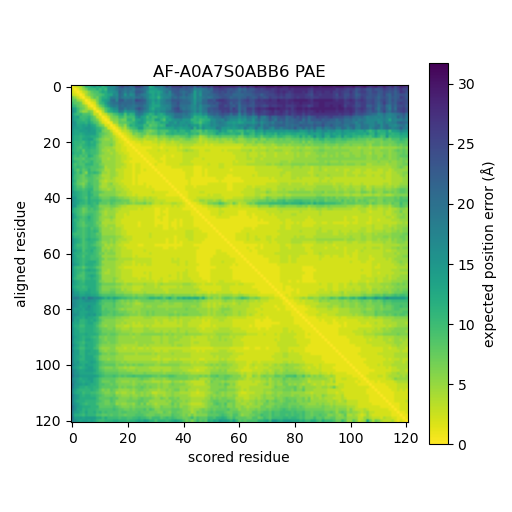CA . PHE A 1 101 ? -9.185 -7.046 -15.797 1.00 95.12 101 PHE A CA 1
ATOM 798 C C . P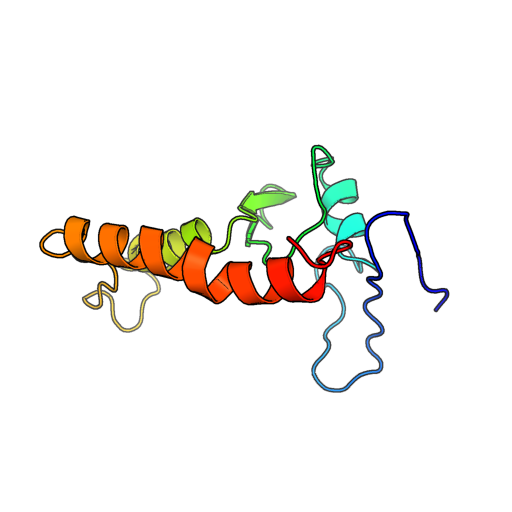HE A 1 101 ? -8.349 -5.758 -15.851 1.00 95.12 101 PHE A C 1
ATOM 800 O O . PHE A 1 101 ? -7.375 -5.658 -16.607 1.00 95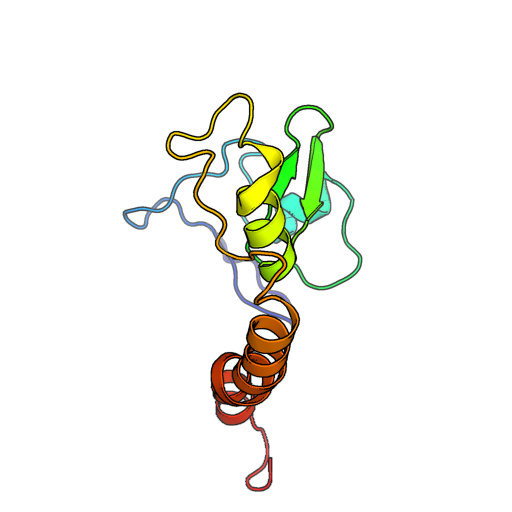.12 101 PHE A O 1
ATOM 807 N N . VAL A 1 102 ? -8.721 -4.761 -15.046 1.00 95.19 102 VAL A N 1
ATOM 808 C CA . VAL A 1 102 ? -8.142 -3.412 -15.076 1.00 95.19 102 VAL A CA 1
ATOM 809 C C . VAL A 1 102 ? -6.686 -3.419 -14.620 1.00 95.19 102 VAL A C 1
ATOM 811 O O . VAL A 1 102 ? -5.843 -2.785 -15.259 1.00 95.19 102 VAL A O 1
ATOM 814 N N . TYR A 1 103 ? -6.344 -4.158 -13.564 1.00 92.12 103 TYR A N 1
ATOM 815 C CA . TYR A 1 103 ? -4.987 -4.161 -13.025 1.00 92.12 103 TYR A CA 1
ATOM 816 C C . TYR A 1 103 ? -3.939 -4.654 -14.041 1.00 92.12 103 TYR A C 1
ATOM 818 O O . TYR A 1 103 ? -3.033 -3.883 -14.380 1.00 92.12 103 TYR A O 1
ATOM 826 N N . PRO A 1 104 ? -4.033 -5.874 -14.606 1.00 89.56 104 PRO A N 1
ATOM 827 C CA . PRO A 1 104 ? -3.059 -6.338 -15.590 1.00 89.56 104 PRO A CA 1
ATOM 828 C C . PRO A 1 104 ? -3.203 -5.645 -16.951 1.00 89.56 104 PRO A C 1
ATOM 830 O O . PRO A 1 104 ? -2.198 -5.496 -17.653 1.00 89.56 104 PRO A O 1
ATOM 833 N N . GLY A 1 105 ? -4.423 -5.246 -17.333 1.00 89.88 105 GLY A N 1
ATOM 834 C CA . GLY A 1 105 ? -4.747 -4.708 -18.657 1.00 89.88 105 GLY A CA 1
ATOM 835 C C . GLY A 1 105 ? -4.514 -3.207 -18.818 1.00 89.88 105 GLY A C 1
ATOM 836 O O . GLY A 1 105 ? -4.309 -2.742 -19.938 1.00 89.88 105 GLY A O 1
ATOM 837 N N . MET A 1 106 ? -4.494 -2.448 -17.722 1.00 90.62 106 MET A N 1
ATOM 838 C CA . MET A 1 106 ? -4.352 -0.992 -17.752 1.00 90.62 106 MET A CA 1
ATOM 839 C C . MET A 1 106 ? -3.286 -0.517 -16.770 1.00 90.62 106 MET A C 1
ATOM 841 O O . MET A 1 106 ? -2.265 0.016 -17.206 1.00 90.62 106 MET A O 1
ATOM 845 N N . ASN A 1 107 ? -3.471 -0.764 -15.470 1.00 89.25 107 ASN A N 1
ATOM 846 C CA . ASN A 1 107 ? -2.607 -0.194 -14.430 1.00 89.25 107 ASN A CA 1
ATOM 847 C C . ASN A 1 107 ? -1.158 -0.666 -14.581 1.00 89.25 107 ASN A C 1
ATOM 849 O O . ASN A 1 107 ? -0.238 0.146 -14.590 1.00 89.25 107 ASN A O 1
ATOM 853 N N . ASN A 1 108 ? -0.955 -1.973 -14.753 1.00 88.62 108 ASN A N 1
ATOM 854 C CA . ASN A 1 108 ? 0.365 -2.561 -14.961 1.00 88.62 108 ASN A CA 1
ATOM 855 C C . ASN A 1 108 ? 0.767 -2.594 -16.448 1.00 88.62 108 ASN A C 1
ATOM 857 O O . ASN A 1 108 ? 1.950 -2.642 -16.783 1.00 88.62 108 ASN A O 1
ATOM 861 N N . CYS A 1 109 ? -0.203 -2.553 -17.365 1.00 91.38 109 CYS A N 1
ATOM 862 C CA . CYS A 1 109 ? 0.050 -2.650 -18.804 1.00 91.38 109 CYS A CA 1
ATOM 863 C C . CYS A 1 109 ? 0.943 -1.514 -19.315 1.00 91.38 109 CYS A C 1
ATOM 865 O O . CYS A 1 109 ? 1.907 -1.769 -20.033 1.00 91.38 109 CYS A O 1
ATOM 867 N N . VAL A 1 110 ? 0.700 -0.277 -18.874 1.00 91.94 110 VAL A N 1
ATOM 868 C CA . VAL A 1 110 ? 1.527 0.872 -19.281 1.00 91.94 110 VAL A CA 1
ATOM 869 C C . VAL A 1 110 ? 2.996 0.711 -18.876 1.00 91.94 110 VAL A C 1
ATOM 871 O O . VAL A 1 110 ? 3.881 1.072 -19.651 1.00 91.94 110 VAL A O 1
ATOM 874 N N . TYR A 1 111 ? 3.272 0.098 -17.720 1.00 89.44 111 TYR A N 1
ATOM 875 C CA . TYR A 1 111 ? 4.635 -0.220 -17.287 1.00 89.44 111 TYR A CA 1
ATOM 876 C C . TYR A 1 111 ? 5.237 -1.355 -18.109 1.00 89.44 111 TYR A C 1
ATOM 878 O O . TYR A 1 111 ? 6.385 -1.257 -18.534 1.00 89.44 111 TYR A O 1
ATOM 886 N N . ARG A 1 112 ? 4.465 -2.414 -18.378 1.00 88.00 112 ARG A N 1
ATOM 887 C CA . ARG A 1 112 ? 4.909 -3.537 -19.217 1.00 88.00 112 ARG A CA 1
ATOM 888 C C . ARG A 1 112 ? 5.298 -3.069 -20.616 1.00 88.00 112 ARG A C 1
ATOM 890 O O . ARG A 1 112 ? 6.387 -3.398 -21.069 1.00 88.00 112 ARG A O 1
ATOM 897 N N . CYS A 1 113 ? 4.458 -2.256 -21.255 1.00 92.25 113 CYS A N 1
ATOM 898 C CA . CYS A 1 113 ? 4.755 -1.671 -22.560 1.00 92.25 113 CYS A CA 1
ATOM 899 C C . CYS A 1 113 ? 5.939 -0.697 -22.492 1.00 92.25 113 CYS A C 1
ATOM 901 O O . CYS A 1 113 ? 6.813 -0.731 -23.352 1.00 92.25 113 CYS A O 1
ATOM 903 N N . GLY A 1 114 ? 5.994 0.161 -21.469 1.00 91.50 114 GLY A N 1
ATOM 904 C CA . GLY A 1 114 ? 7.067 1.146 -21.310 1.00 91.50 114 GLY A CA 1
ATOM 905 C C . GLY A 1 114 ? 8.444 0.534 -21.027 1.00 91.50 114 GLY A C 1
ATOM 906 O O . GLY A 1 114 ? 9.457 1.100 -21.432 1.00 91.50 114 GLY A O 1
ATOM 907 N N . PHE A 1 115 ? 8.490 -0.622 -20.363 1.00 92.81 115 PHE A N 1
ATOM 908 C CA . PHE A 1 115 ? 9.721 -1.354 -20.049 1.00 92.81 115 PHE A CA 1
ATOM 909 C C . PHE A 1 115 ? 10.001 -2.531 -20.993 1.00 92.81 115 PHE A C 1
ATOM 911 O O . PHE A 1 115 ? 10.944 -3.290 -20.759 1.00 92.81 115 PHE A O 1
ATOM 918 N N . ALA A 1 116 ? 9.216 -2.694 -22.060 1.00 93.25 116 ALA A N 1
ATOM 919 C CA . ALA A 1 116 ? 9.435 -3.735 -23.050 1.00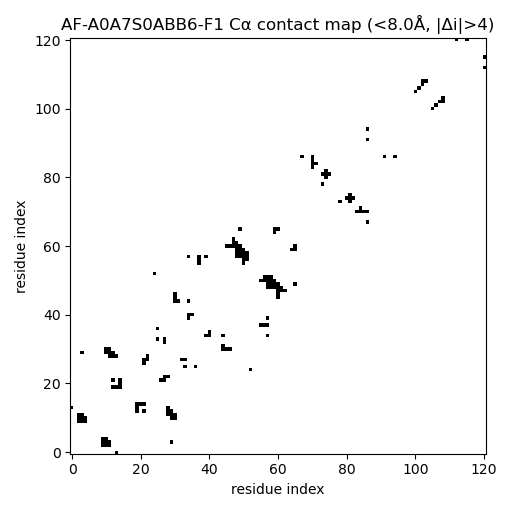 93.25 116 ALA A CA 1
ATOM 920 C C . ALA A 1 116 ? 10.820 -3.581 -23.702 1.00 93.25 116 ALA A C 1
ATOM 922 O O . ALA A 1 116 ? 11.185 -2.524 -24.214 1.00 93.25 116 ALA A O 1
ATOM 923 N N . THR A 1 117 ? 11.604 -4.659 -23.706 1.00 93.69 117 THR A N 1
ATOM 924 C CA . THR A 1 117 ? 12.952 -4.687 -24.304 1.00 93.69 117 THR A CA 1
ATOM 925 C C . THR A 1 117 ? 12.963 -5.262 -25.720 1.00 93.69 117 THR A C 1
ATOM 927 O O . THR A 1 117 ? 14.007 -5.297 -26.371 1.00 93.69 117 THR A O 1
ATOM 930 N N . THR A 1 118 ? 11.807 -5.714 -26.216 1.00 95.06 118 THR A N 1
ATOM 931 C CA . THR A 1 118 ? 11.646 -6.280 -27.559 1.00 95.06 118 THR A CA 1
ATOM 932 C C . THR A 1 118 ? 10.375 -5.750 -28.207 1.00 95.06 118 THR A C 1
ATOM 934 O O . THR A 1 118 ? 9.401 -5.476 -27.519 1.00 95.06 118 THR A O 1
ATOM 937 N N . GLN A 1 119 ? 10.359 -5.665 -29.537 1.00 91.44 119 GLN A N 1
ATOM 938 C CA . GLN A 1 119 ? 9.209 -5.158 -30.294 1.00 91.44 119 GLN A CA 1
ATOM 939 C C . GLN A 1 119 ? 7.941 -6.025 -30.168 1.00 91.44 119 GLN A C 1
ATOM 941 O O . GLN A 1 119 ? 6.847 -5.541 -30.443 1.00 91.44 119 GLN A O 1
ATOM 946 N N . ALA A 1 120 ? 8.095 -7.307 -29.824 1.00 92.31 120 ALA A N 1
ATOM 947 C CA . ALA A 1 120 ? 6.992 -8.259 -29.689 1.00 92.31 120 ALA A CA 1
ATOM 948 C C . ALA A 1 120 ? 6.423 -8.339 -28.259 1.00 92.31 120 ALA A C 1
ATOM 950 O O . ALA A 1 120 ? 5.458 -9.074 -28.049 1.00 92.31 120 ALA A O 1
ATOM 951 N N . ALA A 1 121 ? 7.052 -7.652 -27.299 1.00 78.56 121 ALA A N 1
ATOM 952 C CA . ALA A 1 121 ? 6.653 -7.617 -25.894 1.00 78.56 121 ALA A CA 1
ATOM 953 C C . ALA A 1 121 ? 5.690 -6.461 -25.595 1.00 78.56 121 ALA A C 1
ATOM 955 O O . ALA A 1 121 ? 5.740 -5.443 -26.322 1.00 78.56 121 ALA A O 1
#

Secondary structure (DSSP, 8-state):
-PPPEETTEE----TTSTTPPPPTTT--SSHHHHHHHTT--SS---S--EEETTTTEEEE--HHHHHHHHHHTTTTTT-S-TT--SS-GGGHHHHHHHHHHHIIIIITHHHHHHT-SSTT-

Radius of gyration: 18.27 Å; Cα contacts (8 Å, |Δi|>4): 93; chains: 1; bounding box: 48×32×49 Å

Foldseek 3Di:
DDFDDDPPDTFFQPVPDPPGDQDPQPSDGGLVVLCVQAVNPPDDSADDFDADSVVSHTPDRDPVVVVVCVQAVCLPPHDPCSVDHPCDPVCNVVVVVVCVCCVVPPVCVVVCVVPDPDPVD

pLDDT: mean 87.66, std 14.87, range [44.12, 98.25]